Protein AF-A0A925BZK4-F1 (afdb_monomer_lite)

Foldseek 3Di:
DAFDDKDWDQDPNDTWIWTWADPDPFKIKTDTDDPDDPDPPPVIWMWGDDPPAIDTPDPVCRVVRRVVVVVVVVPPPPPDPD

pLDDT: mean 85.18, std 15.59, range [36.47, 96.62]

Structure (mmCIF, N/CA/C/O backbone):
data_AF-A0A925BZK4-F1
#
_entry.id   AF-A0A925BZK4-F1
#
loop_
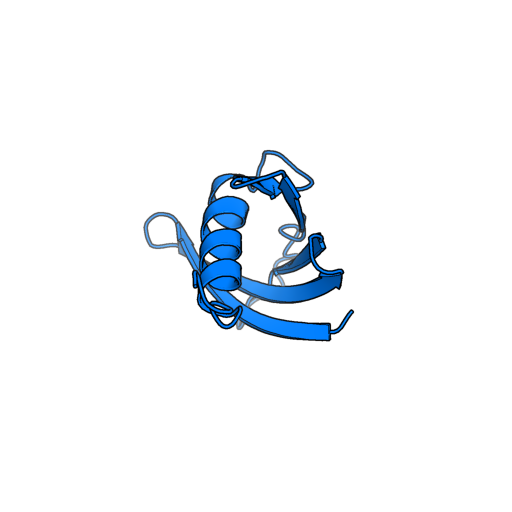_atom_site.group_PDB
_atom_site.id
_atom_site.type_symbol
_atom_site.label_atom_id
_atom_site.label_alt_id
_atom_site.label_comp_id
_atom_site.label_asym_id
_atom_site.label_entity_id
_atom_site.label_seq_id
_atom_site.pdbx_PDB_ins_code
_atom_site.Cartn_x
_atom_site.Cartn_y
_atom_site.Cartn_z
_atom_site.occupancy
_atom_site.B_iso_or_equiv
_atom_site.auth_seq_id
_atom_site.auth_comp_id
_atom_site.auth_asym_id
_atom_site.auth_atom_id
_atom_site.pdbx_PDB_model_num
ATOM 1 N N . MET A 1 1 ? -8.206 -12.995 2.911 1.00 80.50 1 MET A N 1
ATOM 2 C CA . MET A 1 1 ? -7.670 -11.792 2.257 1.00 80.50 1 MET A CA 1
ATOM 3 C C . MET A 1 1 ? -8.459 -11.601 0.989 1.00 80.50 1 MET A C 1
ATOM 5 O O . MET A 1 1 ? -8.587 -12.568 0.244 1.00 80.50 1 MET A O 1
ATOM 9 N N . ASP A 1 2 ? -8.981 -10.403 0.771 1.00 91.62 2 ASP A N 1
ATOM 10 C CA . ASP A 1 2 ? -9.825 -10.098 -0.384 1.00 91.62 2 ASP A CA 1
ATOM 11 C C . ASP A 1 2 ? -9.084 -9.147 -1.316 1.00 91.62 2 ASP A C 1
ATOM 13 O O . ASP A 1 2 ? -8.563 -8.129 -0.868 1.00 91.62 2 ASP A O 1
ATOM 17 N N . PHE A 1 3 ? -9.014 -9.471 -2.608 1.00 93.62 3 PHE A N 1
ATOM 18 C CA . PHE A 1 3 ? -8.455 -8.555 -3.603 1.00 93.62 3 PHE A CA 1
ATOM 19 C C . PHE A 1 3 ? -9.314 -7.290 -3.698 1.00 93.62 3 PHE A C 1
ATOM 21 O O . PHE A 1 3 ? -10.538 -7.387 -3.804 1.00 93.62 3 PHE A O 1
ATOM 28 N N . ILE A 1 4 ? -8.676 -6.116 -3.695 1.00 94.38 4 ILE A N 1
ATOM 29 C CA . ILE A 1 4 ? -9.366 -4.823 -3.768 1.00 94.38 4 ILE A CA 1
ATOM 30 C C . ILE A 1 4 ? -9.095 -4.140 -5.109 1.00 94.38 4 ILE A C 1
ATOM 32 O O . ILE A 1 4 ? -10.037 -3.821 -5.833 1.00 94.38 4 ILE A O 1
ATOM 36 N N . PHE A 1 5 ? -7.824 -3.908 -5.451 1.00 94.69 5 PHE A N 1
ATOM 37 C CA . PHE A 1 5 ? -7.438 -3.213 -6.682 1.00 94.69 5 PHE A CA 1
ATOM 38 C C . PHE A 1 5 ? -5.965 -3.433 -7.043 1.00 94.69 5 PHE A C 1
ATOM 40 O O . PHE A 1 5 ? -5.179 -3.963 -6.258 1.00 94.69 5 PHE A O 1
ATOM 47 N N . HIS A 1 6 ? -5.597 -2.984 -8.246 1.00 94.56 6 HIS A N 1
ATOM 48 C CA . HIS A 1 6 ? -4.205 -2.842 -8.662 1.00 94.56 6 HIS A CA 1
ATOM 49 C C . HIS A 1 6 ? -3.764 -1.385 -8.494 1.00 94.56 6 HIS A C 1
ATOM 51 O O . HIS A 1 6 ? -4.390 -0.493 -9.069 1.00 94.56 6 HIS A O 1
ATOM 57 N N . SER A 1 7 ? -2.679 -1.157 -7.761 1.00 93.75 7 SER A N 1
ATOM 58 C CA . SER A 1 7 ? -2.016 0.142 -7.631 1.00 93.75 7 SER A CA 1
ATOM 59 C C . SER A 1 7 ? -0.814 0.234 -8.573 1.00 93.75 7 SER A C 1
ATOM 61 O O . SER A 1 7 ? -0.122 -0.759 -8.828 1.00 93.75 7 SER A O 1
ATOM 63 N N . VAL A 1 8 ? -0.554 1.436 -9.091 1.00 93.00 8 VAL A N 1
ATOM 64 C CA . VAL A 1 8 ? 0.638 1.745 -9.889 1.00 93.00 8 VAL A CA 1
ATOM 65 C C . VAL A 1 8 ? 1.333 2.955 -9.282 1.00 93.00 8 VAL A C 1
ATOM 67 O O . VAL A 1 8 ? 0.860 4.082 -9.415 1.00 93.00 8 VAL A O 1
ATOM 70 N N . PHE A 1 9 ? 2.479 2.716 -8.656 1.00 90.75 9 PHE A N 1
ATOM 71 C CA . PHE A 1 9 ? 3.321 3.749 -8.066 1.00 90.75 9 PHE A CA 1
ATOM 72 C C . PHE A 1 9 ? 4.435 4.134 -9.046 1.00 90.75 9 PHE A C 1
ATOM 74 O O . PHE A 1 9 ? 5.133 3.260 -9.563 1.00 90.75 9 PHE A O 1
ATOM 81 N N . ASP A 1 10 ? 4.603 5.427 -9.324 1.00 88.94 10 ASP A N 1
ATOM 82 C CA . ASP A 1 10 ? 5.673 5.938 -10.188 1.00 88.94 10 ASP A CA 1
ATOM 83 C C . ASP A 1 10 ? 6.797 6.541 -9.340 1.00 88.94 10 ASP A C 1
ATOM 85 O O . ASP A 1 10 ? 6.632 7.583 -8.709 1.00 88.94 10 ASP A O 1
ATOM 89 N N . ASP A 1 11 ? 7.949 5.875 -9.342 1.00 84.25 11 ASP A N 1
ATOM 90 C CA . ASP A 1 11 ? 9.167 6.319 -8.671 1.00 84.25 11 ASP A CA 1
ATOM 91 C C . ASP A 1 11 ? 10.134 6.888 -9.714 1.00 84.25 11 ASP A C 1
ATOM 93 O O . ASP A 1 11 ? 10.915 6.162 -10.336 1.00 84.25 11 ASP A O 1
ATOM 97 N N . LYS A 1 12 ? 10.039 8.199 -9.965 1.00 86.94 12 LYS A N 1
ATOM 98 C CA . LYS A 1 12 ? 10.930 8.937 -10.884 1.00 86.94 12 LYS A CA 1
ATOM 99 C C . LYS A 1 12 ? 11.019 8.295 -12.280 1.00 86.94 12 LYS A C 1
ATOM 101 O O . LYS A 1 12 ? 12.098 8.213 -12.868 1.00 86.94 12 LYS A O 1
ATOM 106 N N . GLY A 1 13 ? 9.889 7.842 -12.822 1.00 82.69 13 GLY A N 1
ATOM 107 C CA . GLY A 1 13 ? 9.805 7.171 -14.123 1.00 82.69 13 GLY A CA 1
ATOM 108 C C . GLY A 1 13 ? 9.968 5.649 -14.070 1.00 82.69 13 GLY A C 1
ATOM 109 O O . GLY A 1 13 ? 9.870 4.990 -15.109 1.00 82.69 13 GLY A O 1
ATOM 110 N N . HIS A 1 14 ? 10.177 5.067 -12.888 1.00 83.50 14 HIS A N 1
ATOM 111 C CA . HIS A 1 14 ? 10.123 3.626 -12.662 1.00 83.50 14 HIS A CA 1
ATOM 112 C C . HIS A 1 14 ? 8.781 3.236 -12.043 1.00 83.50 14 HIS A C 1
ATOM 114 O O . HIS A 1 14 ? 8.519 3.485 -10.870 1.00 83.50 14 HIS A O 1
ATOM 120 N N . ARG A 1 15 ? 7.928 2.580 -12.835 1.00 87.19 15 ARG A N 1
ATOM 121 C CA . ARG A 1 15 ? 6.620 2.111 -12.366 1.00 87.19 15 ARG A CA 1
ATOM 122 C C . ARG A 1 15 ? 6.745 0.807 -11.587 1.00 87.19 15 ARG A C 1
ATOM 124 O O . ARG A 1 15 ? 7.240 -0.185 -12.126 1.00 87.19 15 ARG A O 1
ATOM 131 N N . LYS A 1 16 ? 6.250 0.814 -10.353 1.00 88.12 16 LYS A N 1
ATOM 132 C CA . LYS A 1 16 ? 6.040 -0.355 -9.494 1.00 88.12 16 LYS A CA 1
ATOM 133 C C . LYS A 1 16 ? 4.547 -0.680 -9.499 1.00 88.12 16 LYS A C 1
ATOM 135 O O . LYS A 1 16 ? 3.716 0.221 -9.413 1.00 88.12 16 LYS A O 1
ATOM 140 N N . TYR A 1 17 ? 4.206 -1.955 -9.639 1.00 90.31 17 TYR A N 1
ATOM 141 C CA . TYR A 1 17 ? 2.819 -2.406 -9.720 1.00 90.31 17 TYR A CA 1
ATOM 142 C C . TYR A 1 17 ? 2.516 -3.266 -8.508 1.00 90.31 17 TYR A C 1
ATOM 144 O O . TYR A 1 17 ? 3.290 -4.174 -8.212 1.00 90.31 17 TYR A O 1
ATOM 152 N N . PHE A 1 18 ? 1.393 -3.008 -7.849 1.00 92.56 18 PHE A N 1
ATOM 153 C CA . PHE A 1 18 ? 0.986 -3.745 -6.661 1.00 92.56 18 PHE A CA 1
ATOM 154 C C . PHE A 1 18 ? -0.434 -4.274 -6.812 1.00 92.56 18 PHE A C 1
ATOM 156 O O . PHE A 1 18 ? -1.332 -3.536 -7.213 1.00 92.56 18 PHE A O 1
ATOM 163 N N . SER A 1 19 ? -0.653 -5.534 -6.457 1.00 93.69 19 SER A N 1
ATOM 164 C CA . SER A 1 19 ? -1.985 -6.042 -6.138 1.00 93.69 19 SER A CA 1
ATOM 165 C C . SER A 1 19 ? -2.231 -5.789 -4.662 1.00 93.69 19 SER A C 1
ATOM 167 O O . SER A 1 19 ? -1.425 -6.181 -3.816 1.00 93.69 19 SER A O 1
ATOM 169 N N . VAL A 1 20 ? -3.327 -5.106 -4.352 1.00 94.81 20 VAL A N 1
ATOM 170 C CA . VAL A 1 20 ? 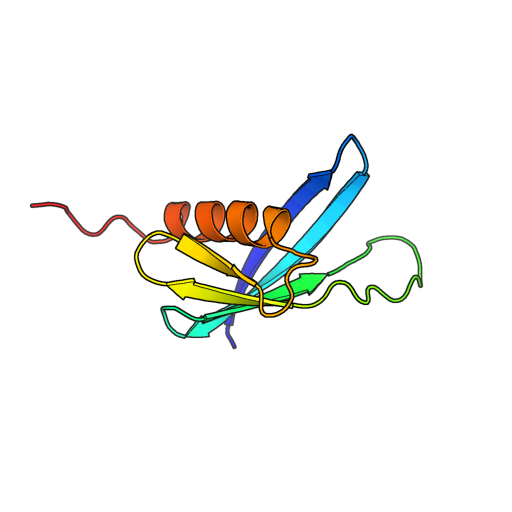-3.671 -4.728 -2.984 1.00 94.81 20 VAL A CA 1
ATOM 171 C C . VAL A 1 20 ? -4.798 -5.622 -2.498 1.00 94.81 20 VAL A C 1
ATOM 173 O O . VAL A 1 20 ? -5.875 -5.682 -3.100 1.00 94.81 20 VAL A O 1
ATOM 176 N N . TYR A 1 21 ? -4.549 -6.297 -1.383 1.00 95.56 21 TYR A N 1
ATOM 177 C CA . TYR A 1 21 ? -5.498 -7.180 -0.726 1.00 95.56 21 TYR A CA 1
ATOM 178 C C . TYR A 1 21 ? -5.829 -6.647 0.660 1.00 95.56 21 TYR A C 1
ATOM 180 O O . TYR A 1 21 ? -4.963 -6.157 1.382 1.00 95.56 21 TYR A O 1
ATOM 188 N N . LYS A 1 22 ? -7.086 -6.780 1.064 1.00 95.81 22 LYS A N 1
ATOM 189 C CA . LYS A 1 22 ? -7.540 -6.468 2.413 1.00 95.81 22 LYS A CA 1
ATOM 190 C C . LYS A 1 22 ? -7.362 -7.682 3.316 1.00 95.81 22 LYS A C 1
ATOM 192 O O . LYS A 1 22 ? -7.804 -8.783 2.972 1.00 95.81 22 LYS A O 1
ATOM 197 N N . ILE A 1 23 ? -6.732 -7.476 4.468 1.00 95.56 23 ILE A N 1
ATOM 198 C CA . ILE A 1 23 ? -6.671 -8.452 5.561 1.00 95.56 23 ILE A CA 1
ATOM 199 C C . ILE A 1 23 ? -7.823 -8.159 6.531 1.00 95.56 23 ILE A C 1
ATOM 201 O O . ILE A 1 23 ? -8.640 -9.043 6.780 1.00 95.56 23 ILE A O 1
ATOM 205 N N . ASP A 1 24 ? -7.933 -6.909 6.991 1.00 93.75 24 ASP A N 1
ATOM 206 C CA . ASP A 1 24 ? -9.0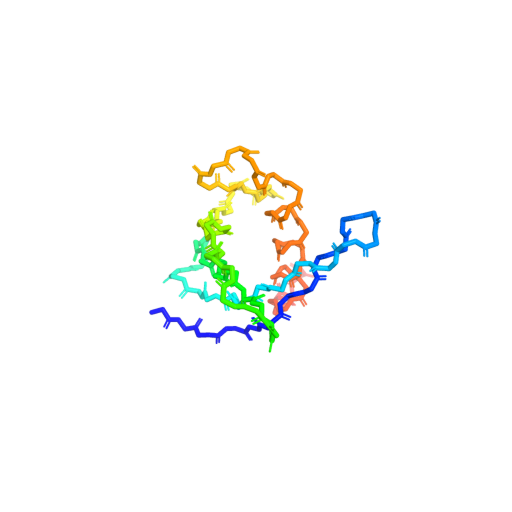33 -6.373 7.804 1.00 93.75 24 ASP A CA 1
ATOM 207 C C . ASP A 1 24 ? -9.284 -4.880 7.493 1.00 93.75 24 ASP A C 1
ATOM 209 O O . ASP A 1 24 ? -8.752 -4.345 6.524 1.00 93.75 24 ASP A O 1
ATOM 213 N N . ASP A 1 25 ? -10.150 -4.197 8.251 1.00 90.38 25 ASP A N 1
ATOM 214 C CA . ASP A 1 25 ? -10.524 -2.791 8.002 1.00 90.38 25 ASP A CA 1
ATOM 215 C C . ASP A 1 25 ? -9.357 -1.796 8.083 1.00 90.38 25 ASP A C 1
ATOM 217 O O . ASP A 1 25 ? -9.427 -0.710 7.505 1.00 90.38 25 ASP A O 1
ATOM 221 N N . THR A 1 26 ? -8.288 -2.163 8.779 1.00 93.00 26 THR A N 1
ATOM 222 C CA . THR A 1 26 ? -7.108 -1.326 9.014 1.00 93.00 26 THR A CA 1
ATOM 223 C C . THR A 1 26 ? -5.829 -1.926 8.451 1.00 93.00 26 THR A C 1
ATOM 225 O O . THR A 1 26 ? -4.808 -1.245 8.449 1.00 93.00 26 THR A O 1
ATOM 228 N N . HIS A 1 27 ? -5.863 -3.165 7.966 1.00 96.00 27 HIS A N 1
ATOM 229 C CA . HIS A 1 27 ? -4.674 -3.917 7.602 1.00 96.00 27 HIS A CA 1
ATOM 230 C C . HIS A 1 27 ? -4.785 -4.503 6.192 1.00 96.00 27 HIS A C 1
ATOM 232 O O . HIS A 1 27 ? -5.765 -5.163 5.835 1.00 96.00 27 HIS A O 1
ATOM 238 N N . PHE A 1 28 ? -3.766 -4.250 5.376 1.00 96.56 28 PHE A N 1
ATOM 239 C CA . PHE A 1 28 ? -3.738 -4.566 3.951 1.00 96.56 28 PHE A CA 1
ATOM 240 C C . PHE A 1 28 ? -2.400 -5.192 3.564 1.00 96.56 28 PHE A C 1
ATOM 242 O O . PHE A 1 28 ? -1.384 -4.991 4.223 1.00 96.56 28 PHE A O 1
ATOM 249 N N . ARG A 1 29 ? -2.391 -5.935 2.461 1.00 96.31 29 ARG A N 1
ATOM 250 C CA . ARG A 1 29 ? -1.203 -6.540 1.860 1.00 96.31 29 ARG A CA 1
ATOM 251 C C . ARG A 1 29 ? -1.004 -5.965 0.464 1.00 96.31 29 ARG A C 1
ATOM 253 O O . ARG A 1 29 ? -1.922 -6.030 -0.350 1.00 96.31 29 ARG A O 1
ATOM 260 N N . ALA A 1 30 ? 0.179 -5.432 0.187 1.00 95.38 30 ALA A N 1
ATOM 261 C CA . ALA A 1 30 ? 0.591 -5.000 -1.144 1.00 95.38 30 ALA A CA 1
ATOM 262 C C . ALA A 1 30 ? 1.590 -6.015 -1.712 1.00 95.38 30 ALA A C 1
ATOM 264 O O . ALA A 1 30 ? 2.719 -6.124 -1.230 1.00 95.38 30 ALA A O 1
ATOM 265 N N . GLU A 1 31 ? 1.166 -6.781 -2.714 1.00 93.38 31 GLU A N 1
ATOM 266 C CA . GLU A 1 31 ? 2.026 -7.729 -3.425 1.00 93.38 31 GLU A CA 1
ATOM 267 C C . GLU A 1 31 ? 2.542 -7.090 -4.702 1.00 93.38 31 GLU A C 1
ATOM 269 O O . GLU A 1 31 ? 1.770 -6.645 -5.552 1.00 93.38 31 GLU A O 1
ATOM 274 N N . CYS A 1 32 ? 3.854 -7.023 -4.842 1.00 89.25 32 CYS A N 1
ATOM 275 C CA . CYS A 1 32 ? 4.477 -6.437 -6.001 1.00 89.25 32 CYS A CA 1
ATOM 276 C C . CYS A 1 32 ? 4.456 -7.401 -7.191 1.00 89.25 32 CYS A C 1
ATOM 278 O O . CYS A 1 32 ? 4.898 -8.548 -7.122 1.00 89.25 32 CYS A O 1
ATOM 280 N N . HIS A 1 33 ? 4.047 -6.884 -8.346 1.00 82.25 33 HIS A N 1
ATOM 281 C CA . HIS A 1 33 ? 4.030 -7.613 -9.603 1.00 82.25 33 HIS A CA 1
ATOM 282 C C . HIS A 1 33 ? 4.880 -6.926 -10.672 1.00 82.25 33 HIS A C 1
ATOM 284 O O . HIS A 1 33 ? 4.944 -5.704 -10.785 1.00 82.25 33 HIS A O 1
ATOM 290 N N . HIS A 1 34 ? 5.517 -7.736 -11.516 1.00 71.56 34 HIS A N 1
ATOM 291 C CA . HIS A 1 34 ? 6.179 -7.278 -12.733 1.00 71.56 34 HIS A CA 1
ATOM 292 C C . HIS A 1 34 ? 5.586 -8.018 -13.929 1.00 71.56 34 HIS A C 1
ATOM 294 O O . HIS A 1 34 ? 5.664 -9.240 -14.009 1.00 71.56 34 HIS A O 1
ATOM 300 N N . PHE A 1 35 ? 5.043 -7.277 -14.896 1.00 63.81 35 PHE A N 1
ATOM 301 C CA . PHE A 1 35 ? 4.361 -7.870 -16.051 1.00 63.81 35 PHE A CA 1
ATOM 302 C C . PHE A 1 35 ? 5.293 -8.594 -17.042 1.00 63.81 35 PHE A C 1
ATOM 304 O O . PHE A 1 35 ? 4.795 -9.349 -17.864 1.00 63.81 35 PHE A O 1
ATOM 311 N N . ASN A 1 36 ? 6.622 -8.387 -16.993 1.00 56.81 36 ASN A N 1
ATOM 312 C CA . ASN A 1 36 ? 7.508 -8.796 -18.099 1.00 56.81 36 ASN A CA 1
ATOM 313 C C . ASN A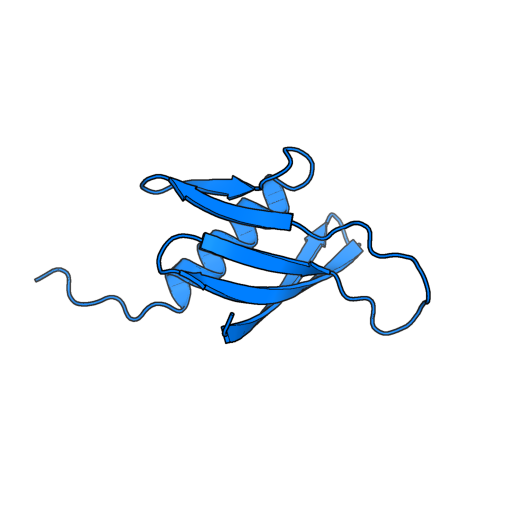 1 36 ? 8.888 -9.389 -17.742 1.00 56.81 36 ASN A C 1
ATOM 315 O O . ASN A 1 36 ? 9.663 -9.652 -18.662 1.00 56.81 36 ASN A O 1
ATOM 319 N N . ARG A 1 37 ? 9.258 -9.609 -16.471 1.00 53.25 37 ARG A N 1
ATOM 320 C CA . ARG A 1 37 ? 10.545 -10.260 -16.126 1.00 53.25 37 ARG A CA 1
ATOM 321 C C . ARG A 1 37 ? 10.456 -11.045 -14.823 1.00 53.25 37 ARG A C 1
ATOM 323 O O . ARG A 1 37 ? 9.905 -10.543 -13.853 1.00 53.25 37 ARG A O 1
ATOM 330 N N . ALA A 1 38 ? 11.115 -12.205 -14.789 1.00 53.28 38 ALA A N 1
ATOM 331 C CA . ALA A 1 38 ? 11.388 -13.006 -13.593 1.00 53.28 38 ALA A CA 1
ATOM 332 C C . ALA A 1 38 ? 12.410 -12.327 -12.653 1.00 53.28 38 ALA A C 1
ATOM 334 O O . ALA A 1 38 ? 13.389 -12.937 -12.231 1.00 53.28 38 ALA A O 1
ATOM 335 N N . ARG A 1 39 ? 12.244 -11.030 -12.371 1.00 53.62 39 ARG A N 1
ATOM 336 C CA . ARG A 1 39 ? 12.880 -10.437 -11.195 1.00 53.62 39 ARG A CA 1
ATOM 337 C C . ARG A 1 39 ? 12.030 -10.846 -10.005 1.00 53.62 39 ARG A C 1
ATOM 339 O O . ARG A 1 39 ? 10.817 -10.662 -10.047 1.00 53.62 39 ARG A O 1
ATOM 346 N N . ALA A 1 40 ? 12.670 -11.400 -8.980 1.00 53.31 40 ALA A N 1
ATOM 347 C CA . ALA A 1 40 ? 12.044 -11.554 -7.679 1.00 53.31 40 ALA A CA 1
ATOM 348 C C . ALA A 1 40 ? 11.566 -10.163 -7.262 1.00 53.31 40 ALA A C 1
ATOM 350 O O . ALA A 1 40 ? 12.392 -9.266 -7.071 1.00 53.31 40 ALA A O 1
ATOM 351 N N . CYS A 1 41 ? 10.250 -9.942 -7.230 1.00 65.00 41 CYS A N 1
ATOM 352 C CA . CYS A 1 41 ? 9.773 -8.767 -6.540 1.00 65.00 41 CYS A CA 1
ATOM 353 C C . CYS A 1 41 ? 9.819 -9.083 -5.053 1.00 65.00 41 CYS A C 1
ATOM 355 O O . CYS A 1 41 ? 8.893 -9.653 -4.499 1.00 65.00 41 CYS A O 1
ATOM 357 N N . GLU A 1 42 ? 10.929 -8.728 -4.416 1.00 66.56 42 GLU A N 1
ATOM 358 C CA . GLU A 1 42 ? 11.082 -8.760 -2.956 1.00 66.56 42 GLU A CA 1
ATOM 359 C C . GLU A 1 42 ? 10.376 -7.550 -2.301 1.00 66.56 42 GLU A C 1
ATOM 361 O O . GLU A 1 42 ? 10.657 -7.184 -1.166 1.00 66.56 42 GLU A O 1
ATOM 366 N N . GLY A 1 43 ? 9.477 -6.900 -3.053 1.00 78.31 43 GLY A N 1
ATOM 367 C CA . GLY A 1 43 ? 8.822 -5.622 -2.766 1.00 78.31 43 GLY A CA 1
ATOM 368 C C . GLY A 1 43 ? 7.476 -5.748 -2.060 1.00 78.31 43 GLY A C 1
ATOM 369 O O . GLY A 1 43 ? 6.654 -4.842 -2.128 1.00 78.31 43 GLY A O 1
ATOM 370 N N . ASP A 1 44 ? 7.227 -6.905 -1.475 1.00 90.88 44 ASP A N 1
ATOM 371 C CA . ASP A 1 44 ? 5.987 -7.256 -0.821 1.00 90.88 44 ASP A CA 1
ATOM 372 C C . ASP A 1 44 ? 5.963 -6.686 0.598 1.00 90.88 44 ASP A C 1
ATOM 374 O O . ASP A 1 44 ? 6.885 -6.921 1.380 1.00 90.88 44 ASP A O 1
ATOM 378 N N . PHE A 1 45 ? 4.901 -5.968 0.959 1.00 94.88 45 PHE A N 1
ATOM 379 C CA . PHE A 1 45 ? 4.748 -5.434 2.311 1.00 94.88 45 PHE A CA 1
ATOM 380 C C . PHE A 1 45 ? 3.304 -5.483 2.812 1.00 94.88 45 PHE A C 1
ATOM 382 O O . PHE A 1 45 ? 2.357 -5.680 2.043 1.00 94.88 45 PHE A O 1
ATOM 389 N N . GLU A 1 46 ? 3.151 -5.349 4.127 1.00 96.44 46 GLU A N 1
ATOM 390 C CA . GLU A 1 46 ? 1.866 -5.117 4.786 1.00 96.44 46 GLU A CA 1
ATOM 391 C C . GLU A 1 46 ? 1.729 -3.631 5.100 1.00 96.44 46 GLU A C 1
ATOM 393 O O . GLU A 1 46 ? 2.721 -2.942 5.331 1.00 96.44 46 GLU A O 1
ATOM 398 N N . LEU A 1 47 ? 0.499 -3.140 5.091 1.00 95.75 47 LEU A N 1
ATOM 399 C CA . LEU A 1 47 ? 0.141 -1.745 5.262 1.00 95.75 47 LEU A CA 1
ATOM 400 C C . LEU A 1 47 ? -0.906 -1.630 6.371 1.00 95.75 47 LEU A C 1
ATOM 402 O O . LEU A 1 47 ? -2.005 -2.169 6.234 1.00 95.75 47 LEU A O 1
ATOM 406 N N . VAL A 1 48 ? -0.583 -0.903 7.439 1.00 96.44 48 VAL A N 1
ATOM 407 C CA . VAL A 1 48 ? -1.461 -0.668 8.594 1.00 96.44 48 VAL A CA 1
ATOM 408 C C . VAL A 1 48 ? -1.933 0.782 8.607 1.00 96.44 48 VAL A C 1
ATOM 410 O O . VAL A 1 48 ? -1.134 1.708 8.432 1.00 96.44 48 VAL A O 1
ATOM 413 N N . LYS A 1 49 ? -3.221 0.996 8.876 1.00 94.56 49 LYS A N 1
ATOM 414 C CA . LYS A 1 49 ? -3.782 2.308 9.194 1.00 94.56 49 LYS A CA 1
ATOM 415 C C . LYS A 1 49 ? -3.621 2.608 10.680 1.00 94.56 49 LYS A C 1
ATOM 417 O O . LYS A 1 49 ? -4.255 1.979 11.523 1.00 94.56 49 LYS A O 1
ATOM 422 N N . GLU A 1 50 ? -2.835 3.625 11.003 1.00 92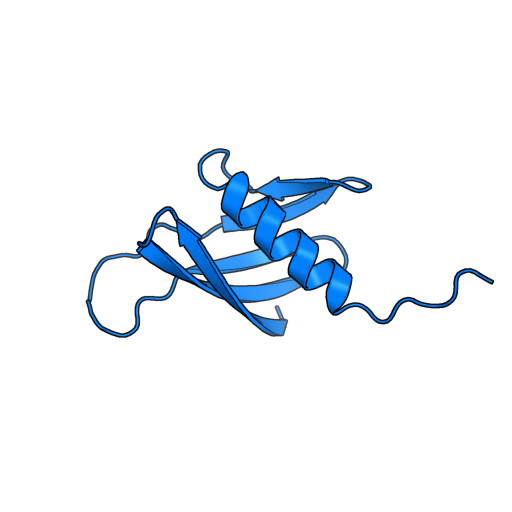.62 50 GLU A N 1
ATOM 423 C CA . GLU A 1 50 ? -2.683 4.155 12.357 1.00 92.62 50 GLU A CA 1
ATOM 424 C C . GLU A 1 50 ? -3.260 5.576 12.421 1.00 92.62 50 GLU A C 1
ATOM 426 O O . GLU A 1 50 ? -2.613 6.570 12.074 1.00 92.62 50 GLU A O 1
ATOM 431 N N . GLY A 1 51 ? -4.521 5.679 12.849 1.00 88.88 51 GLY A N 1
ATOM 432 C CA . GLY A 1 51 ? -5.264 6.940 12.828 1.00 88.88 51 GLY A CA 1
ATOM 433 C C . GLY A 1 51 ? -5.504 7.423 11.394 1.00 88.88 51 GLY A C 1
ATOM 434 O O . GLY A 1 51 ? -6.222 6.780 10.631 1.00 88.88 51 GLY A O 1
ATOM 435 N N . HIS A 1 52 ? -4.905 8.560 11.031 1.00 87.31 52 HIS A N 1
ATOM 436 C CA . HIS A 1 52 ? -4.966 9.126 9.674 1.00 87.31 52 HIS A CA 1
ATOM 437 C C . HIS A 1 52 ? -3.737 8.799 8.816 1.00 87.31 52 HIS A C 1
ATOM 439 O O . HIS A 1 52 ? -3.655 9.257 7.681 1.00 87.31 52 HIS A O 1
ATOM 445 N N . ASN A 1 53 ? -2.776 8.045 9.352 1.00 93.19 53 ASN A N 1
ATOM 446 C CA . ASN A 1 53 ? -1.534 7.726 8.660 1.00 93.19 53 ASN A CA 1
ATOM 447 C C . ASN A 1 53 ? -1.506 6.257 8.248 1.00 93.19 53 ASN A C 1
ATOM 449 O O . ASN A 1 53 ? -2.004 5.389 8.962 1.00 93.19 53 ASN A O 1
ATOM 453 N N . TRP A 1 54 ? -0.857 5.992 7.123 1.00 95.38 54 TRP A N 1
ATOM 454 C CA . TRP A 1 54 ? -0.628 4.653 6.602 1.00 95.38 54 TRP A CA 1
ATOM 455 C C . TRP A 1 54 ? 0.846 4.292 6.759 1.00 95.38 54 TRP A C 1
ATOM 457 O O . TRP A 1 54 ? 1.713 5.074 6.367 1.00 95.38 54 TRP A O 1
ATOM 467 N N . LYS A 1 55 ? 1.134 3.135 7.365 1.00 96.62 55 LYS A N 1
ATOM 468 C CA . LYS A 1 55 ? 2.499 2.679 7.650 1.00 96.62 55 LYS A CA 1
ATOM 469 C C . LYS A 1 55 ? 2.779 1.302 7.055 1.00 96.62 55 LYS A C 1
ATOM 471 O O . LYS A 1 55 ? 1.941 0.412 7.198 1.00 96.62 55 LYS A O 1
ATOM 476 N N . PRO A 1 56 ? 3.950 1.098 6.436 1.00 96.44 56 PRO A N 1
ATOM 477 C CA . PRO A 1 56 ? 4.364 -0.218 5.979 1.00 96.44 56 PRO A CA 1
ATOM 478 C C . PRO A 1 56 ? 4.907 -1.076 7.130 1.00 96.44 56 PRO A C 1
ATOM 480 O O . PRO A 1 56 ? 5.414 -0.559 8.127 1.00 96.44 56 PRO A O 1
ATOM 483 N N . SER A 1 57 ? 4.929 -2.393 6.937 1.00 93.44 57 SER A N 1
ATOM 484 C CA . SER A 1 57 ? 5.668 -3.332 7.791 1.00 93.44 57 SER A CA 1
ATOM 485 C C . SER A 1 57 ? 7.193 -3.188 7.680 1.00 93.44 57 SER A C 1
ATOM 487 O O . SER A 1 57 ? 7.919 -3.640 8.565 1.00 93.44 57 SER A O 1
ATOM 489 N N . SER A 1 58 ? 7.692 -2.535 6.624 1.00 91.25 58 SER A N 1
ATOM 490 C CA . SER A 1 58 ? 9.105 -2.194 6.430 1.00 91.25 58 SER A CA 1
ATOM 491 C C . SER A 1 58 ? 9.262 -0.743 5.973 1.00 91.25 58 SER A C 1
ATOM 493 O O . SER A 1 58 ? 8.629 -0.322 5.007 1.00 91.25 58 SER A O 1
ATOM 495 N N . GLN A 1 59 ? 10.159 0.008 6.621 1.00 90.12 59 GLN A N 1
ATOM 496 C CA . GLN A 1 59 ? 10.419 1.430 6.330 1.00 90.12 59 GLN A CA 1
ATOM 497 C C . GLN A 1 59 ? 10.867 1.695 4.884 1.00 90.12 59 GLN A C 1
ATOM 499 O O . GLN A 1 59 ? 10.742 2.809 4.389 1.00 90.12 59 GLN A O 1
ATOM 504 N N . SER A 1 60 ? 11.359 0.678 4.172 1.00 90.25 60 SER A N 1
ATOM 505 C CA . SER A 1 60 ? 11.728 0.809 2.758 1.00 90.25 60 SER A CA 1
ATOM 506 C C . SER A 1 60 ? 10.544 1.079 1.823 1.00 90.25 60 SER A C 1
ATOM 508 O O . SER A 1 60 ? 10.788 1.387 0.662 1.00 90.25 60 SER A O 1
ATOM 510 N N . PHE A 1 61 ? 9.302 0.974 2.312 1.00 92.69 61 PHE A N 1
ATOM 511 C CA . PHE A 1 61 ? 8.075 1.178 1.536 1.00 92.69 61 PHE A CA 1
ATOM 512 C C . PHE A 1 61 ? 7.225 2.352 2.041 1.00 92.69 61 PHE A C 1
ATOM 514 O O . PHE A 1 61 ? 6.011 2.346 1.866 1.00 92.69 61 PHE A O 1
ATOM 521 N N . GLU A 1 62 ? 7.804 3.332 2.746 1.00 93.81 62 GLU A N 1
ATOM 522 C CA . GLU A 1 62 ? 7.029 4.447 3.321 1.00 93.81 62 GLU A CA 1
ATOM 523 C C . GLU A 1 62 ? 6.273 5.262 2.262 1.00 93.81 62 GLU A C 1
ATOM 525 O O . GLU A 1 62 ? 5.113 5.627 2.471 1.00 93.81 62 GLU A O 1
ATOM 530 N N . GLU A 1 63 ? 6.901 5.522 1.113 1.00 94.12 63 GLU A N 1
ATOM 531 C CA . GLU A 1 63 ? 6.278 6.284 0.030 1.00 94.12 63 GLU A CA 1
ATOM 532 C C . GLU A 1 63 ? 5.166 5.477 -0.652 1.00 94.12 63 GLU A C 1
ATOM 534 O O . GLU A 1 63 ? 4.062 5.992 -0.850 1.00 94.12 63 GLU A O 1
ATOM 539 N N . GLU A 1 64 ? 5.417 4.197 -0.939 1.00 94.31 64 GLU A N 1
ATOM 540 C CA . GLU A 1 64 ? 4.429 3.275 -1.499 1.00 94.31 64 GLU A CA 1
ATOM 541 C C . GLU A 1 64 ? 3.237 3.085 -0.556 1.00 94.31 64 GLU A C 1
ATOM 543 O O . GLU A 1 64 ? 2.089 3.155 -0.988 1.00 94.31 64 GLU A O 1
ATOM 548 N N . ALA A 1 65 ? 3.491 2.891 0.738 1.00 95.50 65 ALA A N 1
ATOM 549 C CA . ALA A 1 65 ? 2.470 2.749 1.769 1.00 95.50 65 ALA A CA 1
ATOM 550 C C . ALA A 1 65 ? 1.564 3.971 1.849 1.00 95.50 65 ALA A C 1
ATOM 552 O O . ALA A 1 65 ? 0.339 3.836 1.867 1.00 95.50 65 ALA A O 1
ATOM 553 N N . LYS A 1 66 ? 2.155 5.168 1.868 1.00 95.88 66 LYS A N 1
ATOM 554 C CA . LYS A 1 66 ? 1.387 6.410 1.883 1.00 95.88 66 LYS A CA 1
ATOM 555 C C . LYS A 1 66 ? 0.518 6.527 0.632 1.00 95.88 66 LYS A C 1
ATOM 557 O O . LYS A 1 66 ? -0.675 6.793 0.745 1.00 95.88 66 LYS A O 1
ATOM 562 N N . PHE A 1 67 ? 1.098 6.289 -0.542 1.00 96.19 67 PHE A N 1
ATOM 563 C CA . PHE A 1 67 ? 0.388 6.386 -1.816 1.00 96.19 67 PHE A CA 1
ATOM 564 C C . PHE A 1 67 ? -0.784 5.397 -1.911 1.00 96.19 67 PHE A C 1
ATOM 566 O O . PHE A 1 67 ? -1.917 5.803 -2.177 1.00 96.19 67 PHE A O 1
ATOM 573 N N . ILE A 1 68 ? -0.530 4.113 -1.640 1.00 95.94 68 ILE A N 1
ATOM 574 C CA . ILE A 1 68 ? -1.545 3.050 -1.684 1.00 95.94 68 ILE A CA 1
ATOM 575 C C . ILE A 1 68 ? -2.616 3.278 -0.611 1.00 95.94 68 ILE A C 1
ATOM 577 O O . ILE A 1 68 ? -3.803 3.079 -0.864 1.00 95.94 68 ILE A O 1
ATOM 581 N N . GLY A 1 69 ? -2.225 3.732 0.579 1.00 95.94 69 GLY A N 1
ATOM 582 C CA . GLY A 1 69 ? -3.150 4.076 1.653 1.00 95.94 69 GLY A CA 1
ATOM 583 C C . GLY A 1 69 ? -4.136 5.178 1.265 1.00 95.94 69 GLY A C 1
ATOM 584 O O . GLY A 1 69 ? -5.341 5.056 1.486 1.00 95.94 69 GLY A O 1
ATOM 585 N N . GLU A 1 70 ? -3.651 6.230 0.605 1.00 95.50 70 GLU A N 1
ATOM 586 C CA . GLU A 1 70 ? -4.514 7.286 0.072 1.00 95.50 70 GLU A CA 1
ATOM 587 C C . GLU A 1 70 ? -5.452 6.771 -1.038 1.00 95.50 70 GLU A C 1
ATOM 589 O O . GLU A 1 70 ? -6.574 7.264 -1.170 1.00 95.50 70 GLU A O 1
ATOM 594 N N . GLU A 1 71 ? -5.032 5.787 -1.842 1.00 95.94 71 GLU A N 1
ATOM 595 C CA . GLU A 1 71 ? -5.919 5.101 -2.794 1.00 95.94 71 GLU A CA 1
ATOM 596 C C . GLU A 1 71 ? -7.023 4.316 -2.082 1.00 95.94 71 GLU A C 1
ATOM 598 O O . GLU A 1 71 ? -8.191 4.457 -2.448 1.00 95.94 71 GLU A O 1
ATOM 603 N N . ILE A 1 72 ? -6.682 3.561 -1.032 1.00 94.69 72 ILE A N 1
ATOM 604 C CA . ILE A 1 72 ? -7.654 2.837 -0.201 1.00 94.69 72 ILE A CA 1
ATOM 605 C C . ILE A 1 72 ? -8.691 3.811 0.372 1.00 94.69 72 ILE A C 1
ATOM 607 O O . ILE A 1 72 ? -9.893 3.567 0.254 1.00 94.69 72 ILE A O 1
ATOM 611 N N . ASP A 1 73 ? -8.252 4.942 0.928 1.00 93.50 73 ASP A N 1
ATOM 612 C CA . ASP A 1 73 ? -9.148 5.951 1.506 1.00 93.50 73 ASP A CA 1
ATOM 613 C C . ASP A 1 73 ? -10.105 6.568 0.473 1.00 93.50 73 ASP A C 1
ATOM 615 O O . ASP A 1 73 ? -11.233 6.920 0.817 1.00 93.50 73 ASP A O 1
ATOM 619 N N . ARG A 1 74 ? -9.699 6.665 -0.800 1.00 91.69 74 ARG A N 1
ATOM 620 C CA . ARG A 1 74 ? -10.578 7.112 -1.897 1.00 91.69 74 ARG A CA 1
ATOM 621 C C . ARG A 1 74 ? -11.611 6.062 -2.308 1.00 91.69 74 ARG A C 1
ATOM 623 O O . ARG A 1 74 ? -12.638 6.425 -2.878 1.00 91.69 74 ARG A O 1
ATOM 630 N N . MET A 1 75 ? -11.335 4.782 -2.068 1.00 86.69 75 MET A N 1
ATOM 631 C CA . MET A 1 75 ? -12.210 3.671 -2.452 1.00 86.69 75 MET A CA 1
ATOM 632 C C . MET A 1 75 ? -13.262 3.336 -1.397 1.00 86.69 75 MET A C 1
ATOM 634 O O . MET A 1 75 ? -14.327 2.823 -1.744 1.00 86.69 75 MET A O 1
ATOM 638 N N . VAL A 1 76 ? -12.987 3.604 -0.119 1.00 77.31 76 VAL A N 1
ATOM 639 C CA . VAL A 1 76 ? -13.999 3.455 0.930 1.00 77.31 76 VAL A CA 1
ATOM 640 C C . VAL A 1 76 ? -15.092 4.497 0.667 1.00 77.31 76 VAL A C 1
ATOM 642 O O . VAL A 1 76 ? -1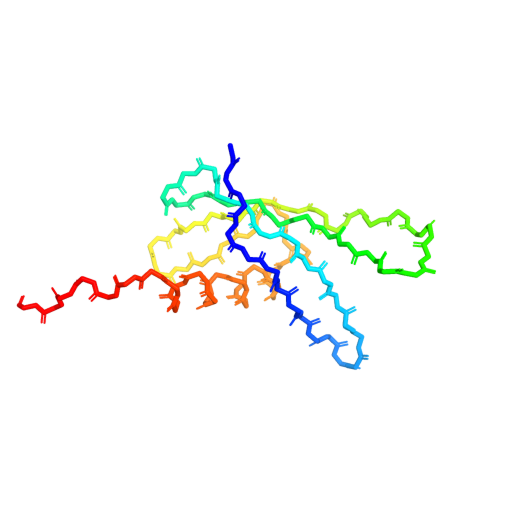4.781 5.688 0.603 1.00 77.31 76 VAL A O 1
ATOM 645 N N . PRO A 1 77 ? -16.371 4.095 0.508 1.00 60.19 77 PRO A N 1
ATOM 646 C CA . PRO A 1 77 ? -17.452 5.058 0.388 1.00 60.19 77 PRO A CA 1
ATOM 647 C C . PRO A 1 77 ? -17.378 5.961 1.611 1.00 60.19 77 PRO A C 1
ATOM 649 O O . PRO A 1 77 ? -17.427 5.454 2.735 1.00 60.19 77 PRO A O 1
ATOM 652 N N . GLN A 1 78 ? -17.228 7.271 1.402 1.00 52.72 78 GLN A N 1
ATOM 653 C CA . GLN A 1 78 ? -17.335 8.241 2.481 1.00 52.72 78 GLN A CA 1
ATOM 654 C C . GLN A 1 78 ? -18.742 8.092 3.060 1.00 52.72 78 GLN A C 1
ATOM 656 O O . GLN A 1 78 ? -19.702 8.658 2.540 1.00 52.72 78 GLN A O 1
ATOM 661 N N . LYS A 1 79 ? -18.892 7.253 4.088 1.00 45.75 79 LYS A N 1
ATOM 662 C CA . LYS A 1 79 ? -20.096 7.224 4.901 1.00 45.75 79 LYS A CA 1
ATOM 663 C C . LYS A 1 79 ? -20.120 8.557 5.622 1.00 45.75 79 LYS A C 1
ATOM 665 O O . LYS A 1 79 ? -19.424 8.736 6.612 1.00 45.75 79 LYS A O 1
ATOM 670 N N . GLU A 1 80 ? -20.844 9.476 4.997 1.00 45.38 80 GLU A N 1
ATOM 671 C CA . GLU A 1 80 ? -21.637 10.526 5.612 1.00 45.38 80 GLU A CA 1
ATOM 672 C C . GLU A 1 80 ? -21.008 11.097 6.884 1.00 45.38 80 GLU A C 1
ATOM 674 O O . GLU A 1 80 ? -21.313 10.680 7.998 1.00 45.38 80 GLU A O 1
ATOM 679 N N . PHE A 1 81 ? -20.176 12.123 6.705 1.00 41.12 81 PHE A N 1
ATOM 680 C CA . PHE A 1 81 ? -20.149 13.194 7.690 1.00 41.12 81 PHE A CA 1
ATOM 681 C C . PHE A 1 81 ? -21.523 13.887 7.635 1.00 41.12 81 PHE A C 1
ATOM 683 O O . PHE A 1 81 ? -21.720 14.819 6.854 1.00 41.12 81 PHE A O 1
ATOM 690 N N . GLN A 1 82 ? -22.486 13.347 8.388 1.00 36.47 82 GLN A N 1
ATOM 691 C CA . GLN A 1 82 ? -23.664 14.067 8.879 1.00 36.47 82 GLN A CA 1
ATOM 692 C C . GLN A 1 82 ? -23.372 14.591 10.283 1.00 36.47 82 GLN A C 1
ATOM 694 O O . GLN A 1 82 ? -22.751 13.841 11.072 1.00 36.47 82 GLN A O 1
#

Radius of gyration: 13.09 Å; chains: 1; bounding box: 36×27×31 Å

Secondary structure (DSSP, 8-state):
-EEEEEEEEEETTEEEEEEEEESSSSEEEEEEE-SS--------EEEEEETTEEEESSGGGHHHHHHHHHHHHHHS------

Sequence (82 aa):
MDFIFHSVFDDKGHRKYFSVYKIDDTHFRAECHHFNRARACEGDFELVKEGHNWKPSSQSFEEEAKFIGEEIDRMVPQKEFQ